Protein AF-A0A377BH49-F1 (afdb_monomer_lite)

Organism: Escherichia coli (NCBI:txid562)

InterPro domains:
  IPR060387 Type IV secretion system ATPase VirB4/TrbE, N-terminal [PF27097] (22-90)

Secondary structure (DSSP, 8-state):
--GGGSPPHHHH--EEEEEETTEEEETTS-EEE--------TTTS-HHHHHHHHHHHHHHHHHTTTSS------------SSS---------

Structure (mmCIF, N/CA/C/O backbone):
data_AF-A0A377BH49-F1
#
_entry.id   AF-A0A377BH49-F1
#
loop_
_atom_site.group_PDB
_atom_site.id
_atom_site.type_symbol
_atom_site.label_atom_id
_atom_site.label_alt_id
_atom_site.label_comp_id
_atom_site.label_asym_id
_atom_site.label_entity_id
_atom_site.label_seq_id
_atom_site.pdbx_PDB_ins_code
_atom_site.Cartn_x
_atom_site.Cartn_y
_atom_site.Cartn_z
_atom_site.occupancy
_atom_site.B_iso_or_equiv
_atom_site.auth_seq_id
_atom_site.auth_comp_id
_atom_site.auth_asym_id
_atom_site.auth_atom_id
_atom_site.pdbx_PDB_model_num
ATOM 1 N N . MET A 1 1 ? 13.434 -8.862 33.582 1.00 53.88 1 MET A N 1
ATOM 2 C CA . MET A 1 1 ? 12.234 -8.256 32.966 1.00 53.88 1 MET A CA 1
ATOM 3 C C . MET A 1 1 ? 11.108 -9.278 33.057 1.00 53.88 1 MET A C 1
ATOM 5 O O . MET A 1 1 ? 11.308 -10.390 32.584 1.00 53.88 1 MET A O 1
ATOM 9 N N . LYS A 1 2 ? 10.016 -9.001 33.784 1.00 54.75 2 LYS A N 1
ATOM 10 C CA . LYS A 1 2 ? 8.911 -9.963 33.960 1.00 54.75 2 LYS A CA 1
ATOM 11 C C . LYS A 1 2 ? 7.941 -9.832 32.780 1.00 54.75 2 LYS A C 1
ATOM 13 O O . LYS A 1 2 ? 7.594 -8.722 32.407 1.00 54.75 2 LYS A O 1
ATOM 18 N N . LEU A 1 3 ? 7.462 -10.955 32.241 1.00 60.38 3 LEU A N 1
ATOM 19 C CA . LEU A 1 3 ? 6.471 -11.021 31.144 1.00 60.38 3 LEU A CA 1
ATOM 20 C C . LEU A 1 3 ? 5.155 -10.271 31.432 1.00 60.38 3 LEU A C 1
ATOM 22 O O . LEU A 1 3 ? 4.404 -9.979 30.516 1.00 60.38 3 LEU A O 1
ATOM 26 N N . LYS A 1 4 ? 4.880 -9.966 32.704 1.00 67.25 4 LYS A N 1
ATOM 27 C CA . LYS A 1 4 ? 3.660 -9.294 33.176 1.00 67.25 4 LYS A CA 1
ATOM 28 C C . LYS A 1 4 ? 3.698 -7.771 33.010 1.00 67.25 4 LYS A C 1
ATOM 30 O O . LYS A 1 4 ? 2.652 -7.146 33.068 1.00 67.25 4 LYS A O 1
ATOM 35 N N . ASP A 1 5 ? 4.894 -7.209 32.834 1.00 67.94 5 ASP A N 1
ATOM 36 C CA . ASP A 1 5 ? 5.115 -5.768 32.655 1.00 67.94 5 ASP A CA 1
ATOM 37 C C . ASP A 1 5 ? 5.193 -5.384 31.165 1.00 67.94 5 ASP A C 1
ATOM 39 O O . ASP A 1 5 ? 5.544 -4.255 30.831 1.00 67.94 5 ASP A O 1
ATOM 43 N N . GLN A 1 6 ? 4.934 -6.330 30.255 1.00 68.81 6 GLN A N 1
ATOM 44 C CA . GLN A 1 6 ? 4.870 -6.060 28.823 1.00 68.81 6 GLN A CA 1
ATOM 45 C C . GLN A 1 6 ? 3.429 -5.732 28.440 1.00 68.81 6 GLN A C 1
ATOM 47 O O . GLN A 1 6 ? 2.517 -6.485 28.783 1.00 68.81 6 GLN A O 1
ATOM 52 N N . SER A 1 7 ? 3.242 -4.614 27.733 1.00 71.25 7 SER A N 1
ATOM 53 C CA . SER A 1 7 ? 1.962 -4.249 27.123 1.00 71.25 7 SER A CA 1
ATOM 54 C C . SER A 1 7 ? 1.415 -5.415 26.314 1.00 71.25 7 SER A C 1
ATOM 56 O O . SER A 1 7 ? 2.172 -6.117 25.632 1.00 71.25 7 SER A O 1
ATOM 58 N N . SER A 1 8 ? 0.104 -5.631 26.398 1.00 70.44 8 SER A N 1
ATOM 59 C CA . SER A 1 8 ? -0.516 -6.710 25.640 1.00 70.44 8 SER A CA 1
ATOM 60 C C . SER A 1 8 ? -0.365 -6.433 24.141 1.00 70.44 8 SER A C 1
ATOM 62 O O . SER A 1 8 ? -0.283 -5.282 23.701 1.00 70.44 8 SER A O 1
ATOM 64 N N . VAL A 1 9 ? -0.306 -7.489 23.330 1.00 69.38 9 VAL A N 1
ATOM 65 C CA . VAL A 1 9 ? -0.204 -7.338 21.871 1.00 69.38 9 VAL A CA 1
ATOM 66 C C . VAL A 1 9 ? -1.398 -6.540 21.346 1.00 69.38 9 VAL A C 1
ATOM 68 O O . VAL A 1 9 ? -1.245 -5.719 20.444 1.00 69.38 9 VAL A O 1
ATOM 71 N N . GLU A 1 10 ? -2.569 -6.703 21.966 1.00 68.62 10 GLU A N 1
ATOM 72 C CA . GLU A 1 10 ? -3.737 -5.901 21.638 1.00 68.62 10 GLU A CA 1
ATOM 73 C C . GLU A 1 10 ? -3.510 -4.418 21.927 1.00 68.62 10 GLU A C 1
ATOM 75 O O . GLU A 1 10 ? -3.943 -3.608 21.122 1.00 68.62 10 GLU A O 1
ATOM 80 N N . GLU A 1 11 ? -2.847 -4.013 23.015 1.00 70.50 11 GLU A N 1
ATOM 81 C CA . GLU A 1 11 ? -2.537 -2.595 23.279 1.00 70.50 11 GLU A CA 1
ATOM 82 C C . GLU A 1 11 ? -1.616 -1.984 22.220 1.00 70.50 11 GLU A C 1
ATOM 84 O O . GLU A 1 11 ? -1.789 -0.821 21.858 1.00 70.50 11 GLU A O 1
ATOM 89 N N . LEU A 1 12 ? -0.678 -2.775 21.700 1.00 71.56 12 LEU A N 1
ATOM 90 C CA . LEU A 1 12 ? 0.314 -2.329 20.723 1.00 71.56 12 LEU A CA 1
ATOM 91 C C . LEU A 1 12 ? -0.237 -2.263 19.295 1.00 71.56 12 LEU A C 1
ATOM 93 O O . LEU A 1 12 ? 0.217 -1.442 18.498 1.00 71.56 12 LEU A O 1
ATOM 97 N N . ILE A 1 13 ? -1.205 -3.116 18.959 1.00 75.69 13 ILE A N 1
ATOM 98 C CA . ILE A 1 13 ? -1.748 -3.205 17.605 1.00 75.69 13 ILE A CA 1
ATOM 99 C C . ILE A 1 13 ? -3.026 -2.349 17.492 1.00 75.69 13 ILE A C 1
ATOM 101 O O . ILE A 1 13 ? -3.985 -2.543 18.244 1.00 75.69 13 ILE A O 1
ATOM 105 N N . PRO A 1 14 ? -3.107 -1.412 16.528 1.00 72.06 14 PRO A N 1
ATOM 106 C CA . PRO A 1 14 ? -4.238 -0.492 16.408 1.00 72.06 14 PRO A CA 1
ATOM 107 C C . PRO A 1 14 ? -5.493 -1.122 15.778 1.00 72.06 14 PRO A C 1
ATOM 109 O O . PRO A 1 14 ? -6.432 -0.395 15.461 1.00 72.06 14 PRO A O 1
ATOM 112 N N . TYR A 1 15 ? -5.539 -2.440 15.576 1.00 80.06 15 TYR A N 1
ATOM 113 C CA . TYR A 1 15 ? -6.635 -3.138 14.898 1.00 80.06 15 TYR A CA 1
ATOM 114 C C . TYR A 1 15 ? -7.767 -3.484 15.873 1.00 80.06 15 TYR A C 1
ATOM 116 O O . TYR A 1 15 ? -7.525 -3.819 17.031 1.00 80.06 15 TYR A O 1
ATOM 124 N N . SER A 1 16 ? -9.013 -3.376 15.407 1.00 81.62 16 SER A N 1
ATOM 125 C CA . SER A 1 16 ? -10.215 -3.708 16.178 1.00 81.62 16 SER A CA 1
ATOM 126 C C . SER A 1 16 ? -10.940 -4.922 15.605 1.00 81.62 16 SER A C 1
ATOM 128 O O . SER A 1 16 ? -11.152 -5.894 16.324 1.00 81.62 16 SER A O 1
ATOM 130 N N . SER A 1 17 ? -11.350 -4.871 14.337 1.00 81.25 17 SER A N 1
ATOM 131 C CA . SER A 1 17 ? -12.145 -5.933 13.708 1.00 81.25 17 SER A CA 1
ATOM 132 C C . SER A 1 17 ? -12.004 -5.914 12.189 1.00 81.25 17 SER A C 1
ATOM 134 O O . SER A 1 17 ? -11.602 -4.908 11.609 1.00 81.25 17 SER A O 1
ATOM 136 N N . HIS A 1 18 ? -12.327 -7.032 11.547 1.00 85.12 18 HIS A N 1
ATOM 137 C CA . HIS A 1 18 ? -12.384 -7.135 10.092 1.00 85.12 18 HIS A CA 1
ATOM 138 C C . HIS A 1 18 ? -13.817 -6.845 9.630 1.00 85.12 18 HIS A C 1
ATOM 140 O O . HIS A 1 18 ? -14.759 -7.423 10.171 1.00 85.12 18 HIS A O 1
ATOM 146 N N . ILE A 1 19 ? -13.982 -5.960 8.642 1.00 85.19 19 ILE A N 1
ATOM 147 C CA . ILE A 1 19 ? -15.272 -5.780 7.947 1.00 85.19 19 ILE A CA 1
ATOM 148 C C . ILE A 1 19 ? -15.368 -6.778 6.796 1.00 85.19 19 ILE A C 1
ATOM 150 O O . ILE A 1 19 ? -16.412 -7.388 6.579 1.00 85.19 19 ILE A O 1
ATOM 154 N N . THR A 1 20 ? -14.270 -6.927 6.057 1.00 85.88 20 THR A N 1
ATOM 155 C CA . THR A 1 20 ? -14.110 -7.881 4.958 1.00 85.88 20 THR A CA 1
ATOM 156 C C . THR A 1 20 ? -12.724 -8.514 5.041 1.00 85.88 20 THR A C 1
ATOM 158 O O . THR A 1 20 ? -11.896 -8.097 5.854 1.00 85.88 20 THR A O 1
ATOM 161 N N . ASP A 1 21 ? -12.442 -9.480 4.168 1.00 82.38 21 ASP A N 1
ATOM 162 C CA . ASP A 1 21 ? -11.142 -10.160 4.114 1.00 82.38 21 ASP A CA 1
ATOM 163 C C . ASP A 1 21 ? -9.957 -9.190 3.939 1.00 82.38 21 ASP A C 1
ATOM 165 O O . ASP A 1 21 ? -8.867 -9.453 4.440 1.00 82.38 21 ASP A O 1
ATOM 169 N N . ASN A 1 22 ? -10.184 -8.037 3.294 1.00 82.31 22 ASN A N 1
ATOM 170 C CA . ASN A 1 22 ? -9.141 -7.067 2.937 1.00 82.31 22 ASN A CA 1
ATOM 171 C C . ASN A 1 22 ? -9.266 -5.711 3.654 1.00 82.31 22 ASN A C 1
ATOM 173 O O . ASN A 1 22 ? -8.451 -4.821 3.407 1.00 82.31 22 ASN A O 1
ATOM 177 N N . ILE A 1 23 ? -10.295 -5.515 4.489 1.00 84.06 23 ILE A N 1
ATOM 178 C CA . ILE A 1 23 ? -10.562 -4.237 5.164 1.00 84.06 23 ILE A CA 1
ATOM 179 C C . ILE A 1 23 ? -10.664 -4.454 6.670 1.00 84.06 23 ILE A C 1
ATOM 181 O O . ILE A 1 23 ? -11.549 -5.160 7.164 1.00 84.06 23 ILE A O 1
ATOM 185 N N . ILE A 1 24 ? -9.790 -3.763 7.397 1.00 85.94 24 ILE A N 1
ATOM 186 C CA . ILE A 1 24 ? -9.701 -3.787 8.855 1.00 85.94 24 ILE A CA 1
ATOM 187 C C . ILE A 1 24 ? -10.137 -2.428 9.404 1.00 85.94 24 ILE A C 1
ATOM 189 O O . ILE A 1 24 ? -9.770 -1.381 8.879 1.00 85.94 24 ILE A O 1
ATOM 193 N N . VAL A 1 25 ? -10.899 -2.440 10.492 1.00 87.75 25 VAL A N 1
ATOM 194 C CA . VAL A 1 25 ? -11.242 -1.249 11.274 1.00 87.75 25 VAL A CA 1
ATOM 195 C C . VAL A 1 25 ? -10.219 -1.073 12.383 1.00 87.75 25 VAL A C 1
ATOM 197 O O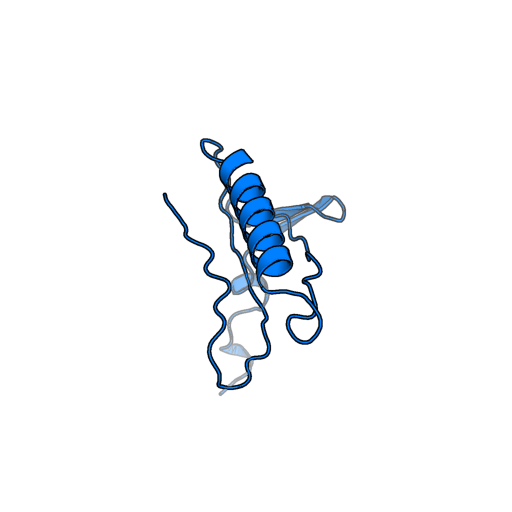 . VAL A 1 25 ? -9.960 -2.004 13.151 1.00 87.75 25 VAL A O 1
ATOM 200 N N . THR A 1 26 ? -9.653 0.126 12.497 1.00 84.50 26 THR A N 1
ATOM 201 C CA . THR A 1 26 ? -8.772 0.485 13.610 1.00 84.50 26 THR A CA 1
ATOM 202 C C . THR A 1 26 ? -9.583 0.812 14.866 1.00 84.50 26 THR A C 1
ATOM 204 O O . THR A 1 26 ? -10.775 1.113 14.807 1.00 84.50 26 THR A O 1
ATOM 207 N N . LYS A 1 27 ? -8.943 0.820 16.038 1.00 83.31 27 LYS A N 1
ATOM 208 C CA . LYS A 1 27 ? -9.579 1.265 17.296 1.00 83.31 27 LYS A CA 1
ATOM 209 C C . LYS A 1 27 ? -10.100 2.706 17.234 1.00 83.31 27 LYS A C 1
ATOM 211 O O . LYS A 1 27 ? -11.050 3.042 17.936 1.00 83.31 27 LYS A O 1
ATOM 216 N N . ASN A 1 28 ? -9.522 3.526 16.356 1.00 84.00 28 ASN A N 1
ATOM 217 C CA . ASN A 1 28 ? -9.937 4.906 16.107 1.00 84.00 28 ASN A CA 1
ATOM 218 C C . ASN A 1 28 ? -11.076 5.016 15.077 1.00 84.00 28 ASN A C 1
ATOM 220 O O . ASN A 1 28 ? -11.487 6.124 14.749 1.00 84.00 28 ASN A O 1
ATOM 224 N N . ARG A 1 29 ? -11.625 3.878 14.621 1.00 81.75 29 ARG A N 1
ATOM 225 C CA . ARG A 1 29 ? -12.667 3.760 13.587 1.00 81.75 29 ARG A CA 1
ATOM 226 C C . ARG A 1 29 ? -12.216 4.180 12.185 1.00 81.75 29 ARG A C 1
ATOM 228 O O . ARG A 1 29 ? -13.059 4.481 11.344 1.00 81.75 29 ARG A O 1
ATOM 235 N N . ASP A 1 30 ? -10.913 4.142 11.918 1.00 83.25 30 ASP A N 1
ATOM 236 C CA . ASP A 1 30 ? -10.384 4.298 10.563 1.00 83.25 30 ASP A CA 1
ATOM 237 C C . ASP A 1 30 ? -10.491 2.977 9.798 1.00 83.25 30 ASP A C 1
ATOM 239 O O . ASP A 1 30 ? -10.425 1.896 10.391 1.00 83.25 30 ASP A O 1
ATOM 243 N N . LEU A 1 31 ? -10.613 3.062 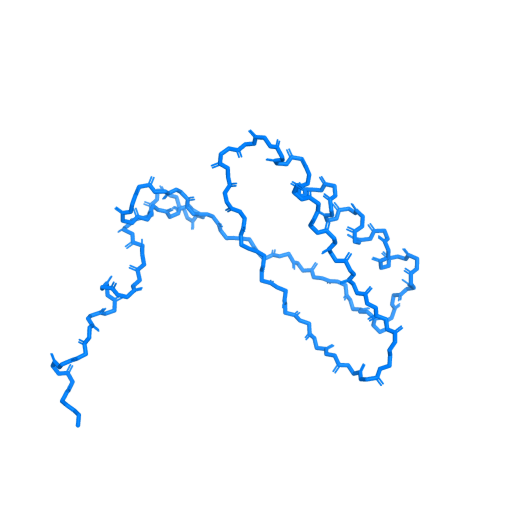8.475 1.00 83.81 31 LEU A N 1
ATOM 244 C CA . LEU A 1 31 ? -10.549 1.905 7.588 1.00 83.81 31 LEU A CA 1
ATOM 245 C C . LEU A 1 31 ? -9.124 1.738 7.067 1.00 83.81 31 LEU A C 1
ATOM 247 O O . LEU A 1 31 ? -8.546 2.668 6.506 1.00 83.81 31 LEU A O 1
ATOM 251 N N . LEU A 1 32 ? -8.577 0.538 7.233 1.00 82.25 32 LEU A N 1
ATOM 252 C CA . LEU A 1 32 ? -7.266 0.148 6.748 1.00 82.25 32 LEU A CA 1
ATOM 253 C C . LEU A 1 32 ? -7.416 -0.952 5.699 1.00 82.25 32 LEU A C 1
ATOM 255 O O . LEU A 1 32 ? -8.001 -2.002 5.965 1.00 82.25 32 LEU A O 1
ATOM 259 N N . ALA A 1 33 ? -6.833 -0.715 4.531 1.00 82.38 33 ALA A N 1
ATOM 260 C CA . ALA A 1 33 ? -6.594 -1.724 3.511 1.00 82.38 33 ALA A CA 1
ATOM 261 C C . ALA A 1 33 ? -5.090 -1.778 3.231 1.00 82.38 33 ALA A C 1
ATOM 263 O O . ALA A 1 33 ? -4.400 -0.759 3.293 1.00 82.38 33 ALA A O 1
ATOM 264 N N . THR A 1 34 ? -4.564 -2.968 2.958 1.00 80.31 34 THR A N 1
ATOM 265 C CA . THR A 1 34 ? -3.154 -3.164 2.607 1.00 80.31 34 THR A CA 1
ATOM 266 C C . THR A 1 34 ? -3.080 -3.929 1.302 1.00 80.31 34 THR A C 1
ATOM 268 O O . THR A 1 34 ? -3.712 -4.971 1.151 1.00 80.31 34 THR A O 1
ATOM 271 N N . TRP A 1 35 ? -2.294 -3.406 0.368 1.00 78.81 35 TRP A N 1
ATOM 272 C CA . TRP A 1 35 ? -2.029 -4.045 -0.910 1.00 78.81 35 TRP A CA 1
ATOM 273 C C . TRP A 1 35 ? -0.531 -4.215 -1.083 1.00 78.81 35 TRP A C 1
ATOM 275 O O . TRP A 1 35 ? 0.248 -3.323 -0.745 1.00 78.81 35 TRP A O 1
ATOM 285 N N . GLN A 1 36 ? -0.145 -5.362 -1.627 1.00 78.56 36 GLN A N 1
ATOM 286 C CA . GLN A 1 36 ? 1.196 -5.580 -2.136 1.00 78.56 36 GLN A CA 1
ATOM 287 C C . GLN A 1 36 ? 1.165 -5.328 -3.639 1.00 78.56 36 GLN A C 1
ATOM 289 O O . GLN A 1 36 ? 0.333 -5.888 -4.350 1.00 78.56 36 GLN A O 1
ATOM 294 N N . ILE A 1 37 ? 2.064 -4.467 -4.100 1.00 75.00 37 ILE A N 1
ATOM 295 C CA . ILE A 1 37 ? 2.291 -4.229 -5.520 1.00 75.00 37 ILE A CA 1
ATOM 296 C C . ILE A 1 37 ? 3.640 -4.855 -5.839 1.00 75.00 37 ILE A C 1
ATOM 298 O O . ILE A 1 37 ? 4.648 -4.481 -5.234 1.00 75.00 37 ILE A O 1
ATOM 302 N N . ASP A 1 38 ? 3.651 -5.813 -6.760 1.00 72.31 38 ASP A N 1
ATOM 303 C CA . ASP A 1 38 ? 4.898 -6.402 -7.226 1.00 72.31 38 ASP A CA 1
ATOM 304 C C . ASP A 1 38 ? 5.655 -5.375 -8.075 1.00 72.31 38 ASP A C 1
ATOM 306 O O . ASP A 1 38 ? 5.112 -4.768 -9.000 1.00 72.31 38 ASP A O 1
ATOM 310 N N . GLY A 1 39 ? 6.911 -5.135 -7.702 1.00 67.81 39 GLY A N 1
ATOM 311 C CA . GLY A 1 39 ? 7.803 -4.235 -8.424 1.00 67.81 39 GLY A CA 1
ATOM 312 C C . GLY A 1 39 ? 8.464 -4.906 -9.627 1.00 67.81 39 GLY A C 1
ATOM 313 O O . GLY A 1 39 ? 8.334 -6.108 -9.855 1.00 67.81 39 GLY A O 1
ATOM 314 N N . ALA A 1 40 ? 9.234 -4.121 -10.377 1.00 67.38 40 ALA A N 1
ATOM 315 C CA . ALA A 1 40 ? 10.065 -4.628 -11.461 1.00 67.38 40 ALA A CA 1
ATOM 316 C C . ALA A 1 40 ? 11.481 -4.985 -10.978 1.00 67.38 40 ALA A C 1
ATOM 318 O O . ALA A 1 40 ? 12.044 -4.331 -10.095 1.00 67.38 40 ALA A O 1
ATOM 319 N N . TYR A 1 41 ? 12.079 -6.004 -11.602 1.00 64.75 41 TYR A N 1
ATOM 320 C CA . TYR A 1 41 ? 13.493 -6.331 -11.426 1.00 64.75 41 TYR A CA 1
ATOM 321 C C . TYR A 1 41 ? 14.351 -5.252 -12.093 1.00 64.75 41 TYR A C 1
ATOM 323 O O . TYR A 1 41 ? 14.582 -5.290 -13.298 1.00 64.75 41 TYR A O 1
ATOM 331 N N . PHE A 1 42 ? 14.840 -4.297 -11.304 1.00 63.09 42 PHE A N 1
ATOM 332 C CA . PHE A 1 42 ? 15.612 -3.155 -11.810 1.00 63.09 42 PHE A CA 1
ATOM 333 C C . PHE A 1 42 ? 16.905 -3.548 -12.553 1.00 63.09 42 PHE A C 1
ATOM 335 O O . PHE A 1 42 ? 17.449 -2.736 -13.288 1.00 63.09 42 PHE A O 1
ATOM 342 N N . GLU A 1 43 ? 17.409 -4.775 -12.377 1.00 60.56 43 GLU A N 1
ATOM 343 C CA . GLU A 1 43 ? 18.658 -5.247 -12.997 1.00 60.56 43 GLU A CA 1
ATOM 344 C C . GLU A 1 43 ? 18.522 -5.617 -14.482 1.00 60.56 43 GLU A C 1
ATOM 346 O O . GLU A 1 43 ? 19.527 -5.721 -15.181 1.00 60.56 43 GLU A O 1
ATOM 351 N N . CYS A 1 44 ? 17.303 -5.857 -14.971 1.00 64.31 44 CYS A N 1
ATOM 352 C CA . CYS A 1 44 ? 17.057 -6.316 -16.346 1.00 64.31 44 CYS A CA 1
ATOM 353 C C . CYS A 1 44 ? 16.129 -5.392 -17.137 1.00 64.31 44 CYS A C 1
ATOM 355 O O . CYS A 1 44 ? 15.790 -5.703 -18.277 1.00 64.31 44 CYS A O 1
ATOM 357 N N . VAL A 1 45 ? 15.691 -4.297 -16.523 1.00 67.31 45 VAL A N 1
ATOM 358 C CA . VAL A 1 45 ? 14.701 -3.378 -17.079 1.00 67.31 45 VAL A CA 1
ATOM 359 C C . VAL A 1 45 ? 15.405 -2.078 -17.432 1.00 67.31 45 VAL A C 1
ATOM 361 O O . VAL A 1 45 ? 16.247 -1.605 -16.669 1.00 67.31 45 VAL A O 1
ATOM 364 N N . ASP A 1 46 ? 15.092 -1.526 -18.603 1.00 75.44 46 ASP A N 1
ATOM 365 C CA . ASP A 1 46 ? 15.696 -0.273 -19.036 1.00 75.44 46 ASP A CA 1
ATOM 366 C C . ASP A 1 46 ? 15.285 0.868 -18.090 1.00 75.44 46 ASP A C 1
ATOM 368 O O . ASP A 1 46 ? 14.210 0.883 -17.486 1.00 75.44 46 ASP A O 1
ATOM 372 N N . SER A 1 47 ? 16.159 1.855 -17.972 1.00 76.12 47 SER A N 1
ATOM 373 C CA . SER A 1 47 ? 15.918 3.091 -17.240 1.00 76.12 47 SER A CA 1
ATOM 374 C C . SER A 1 47 ? 14.648 3.823 -17.696 1.00 76.12 47 SER A C 1
ATOM 376 O O . SER A 1 47 ? 13.960 4.417 -16.865 1.00 76.12 47 SER A O 1
ATOM 378 N N . GLU A 1 48 ? 14.302 3.743 -18.986 1.00 80.44 48 GLU A N 1
ATOM 379 C CA . GLU A 1 48 ? 13.061 4.302 -19.534 1.00 80.44 48 GLU A CA 1
ATOM 380 C C . GLU A 1 48 ? 11.822 3.576 -18.987 1.00 80.44 48 GLU A C 1
ATOM 382 O O . GLU A 1 48 ? 10.906 4.217 -18.469 1.00 80.44 48 GLU A O 1
ATOM 387 N N . ASP A 1 49 ? 11.836 2.244 -18.980 1.00 79.38 49 ASP A N 1
ATOM 388 C CA . ASP A 1 49 ? 10.757 1.423 -18.424 1.00 79.38 49 ASP A CA 1
ATOM 389 C C . ASP A 1 49 ? 10.590 1.648 -16.910 1.00 79.38 49 ASP A C 1
ATOM 391 O O . ASP A 1 49 ? 9.469 1.758 -16.403 1.00 79.38 49 ASP A O 1
ATOM 395 N N . LEU A 1 50 ? 11.699 1.789 -16.172 1.00 77.44 50 LEU A N 1
ATOM 396 C CA . LEU A 1 50 ? 11.671 2.151 -14.749 1.00 77.44 50 LEU A CA 1
ATOM 397 C C . LEU A 1 50 ? 11.065 3.545 -14.518 1.00 77.44 50 LEU A C 1
ATOM 399 O O . LEU A 1 50 ? 10.328 3.743 -13.543 1.00 77.44 50 LEU A O 1
ATOM 403 N N . SER A 1 51 ? 11.338 4.507 -15.405 1.00 79.56 51 SER A N 1
ATOM 404 C CA . SER A 1 51 ? 10.724 5.839 -15.350 1.00 79.56 51 SER A CA 1
ATOM 405 C C . SER A 1 51 ? 9.217 5.760 -15.580 1.00 79.56 51 SER A C 1
ATOM 407 O O . SER A 1 51 ? 8.451 6.331 -14.805 1.00 79.56 51 SER A O 1
ATOM 409 N N . ILE A 1 52 ? 8.780 4.990 -16.580 1.00 83.56 52 ILE A N 1
ATOM 410 C CA . ILE A 1 52 ? 7.357 4.794 -16.886 1.00 83.56 52 ILE A CA 1
ATOM 411 C C . ILE A 1 52 ? 6.626 4.173 -15.690 1.00 83.56 52 ILE A C 1
ATOM 413 O O . ILE A 1 52 ? 5.567 4.663 -15.296 1.00 83.56 52 ILE A O 1
ATOM 417 N N . LEU A 1 53 ? 7.194 3.138 -15.064 1.00 80.75 53 LEU A N 1
ATOM 418 C CA . LEU A 1 53 ? 6.615 2.519 -13.865 1.00 80.75 53 LEU A CA 1
ATOM 419 C C . LEU A 1 53 ? 6.506 3.510 -12.699 1.00 80.75 53 LEU A C 1
ATOM 421 O O . LEU A 1 53 ? 5.505 3.528 -11.977 1.00 80.75 53 LEU A O 1
ATOM 425 N N . THR A 1 54 ? 7.515 4.366 -12.532 1.00 80.38 54 THR A N 1
ATOM 426 C CA . THR A 1 54 ? 7.505 5.421 -11.511 1.00 80.38 54 THR A CA 1
ATOM 427 C C . THR A 1 54 ? 6.387 6.432 -11.774 1.00 80.38 54 THR A C 1
ATOM 429 O O . THR A 1 54 ? 5.650 6.793 -10.855 1.00 80.38 54 THR A O 1
ATOM 432 N N . ASP A 1 55 ? 6.209 6.858 -13.023 1.00 84.56 55 ASP A N 1
ATOM 433 C CA . ASP A 1 55 ? 5.167 7.811 -13.412 1.00 84.56 55 ASP A CA 1
ATOM 434 C C . ASP A 1 55 ? 3.757 7.225 -13.285 1.00 84.56 55 ASP A C 1
ATOM 436 O O . ASP A 1 55 ? 2.831 7.916 -12.843 1.00 84.56 55 ASP A O 1
ATOM 440 N N . GLN A 1 56 ? 3.590 5.937 -13.586 1.00 86.00 56 GLN A N 1
ATOM 441 C CA . GLN A 1 56 ? 2.339 5.213 -13.361 1.00 86.00 56 GLN A CA 1
ATOM 442 C C . GLN A 1 56 ? 1.986 5.159 -11.869 1.00 86.00 56 GLN A C 1
ATOM 444 O O . GLN A 1 56 ? 0.856 5.483 -11.496 1.00 86.00 56 GLN A O 1
ATOM 449 N N . LEU A 1 57 ? 2.953 4.829 -11.003 1.00 83.19 57 LEU A N 1
ATOM 450 C CA . LEU A 1 57 ? 2.753 4.828 -9.551 1.00 83.19 57 LEU A CA 1
ATOM 451 C C . LEU A 1 57 ? 2.408 6.229 -9.026 1.00 83.19 57 LEU A C 1
ATOM 453 O O . LEU A 1 57 ? 1.483 6.384 -8.229 1.00 83.19 57 LEU A O 1
ATOM 457 N N . ASN A 1 58 ? 3.110 7.261 -9.497 1.00 83.50 58 ASN A N 1
ATOM 458 C CA . ASN A 1 58 ? 2.830 8.646 -9.119 1.00 83.50 58 ASN A CA 1
ATOM 459 C C . ASN A 1 58 ? 1.421 9.071 -9.549 1.00 83.50 58 ASN A C 1
ATOM 461 O O . ASN A 1 58 ? 0.700 9.693 -8.770 1.00 83.50 58 ASN A O 1
ATOM 465 N N . THR A 1 59 ? 1.008 8.713 -10.765 1.00 86.62 59 THR A N 1
ATOM 466 C CA . THR A 1 59 ? -0.344 8.978 -11.278 1.00 86.62 59 THR A CA 1
ATOM 467 C C . THR A 1 59 ? -1.405 8.285 -10.430 1.00 86.62 59 THR A C 1
ATOM 469 O O . THR A 1 59 ? -2.405 8.906 -10.073 1.00 86.62 59 THR A O 1
ATOM 472 N N . LEU A 1 60 ? -1.170 7.028 -10.043 1.00 84.19 60 LEU A N 1
ATOM 473 C CA . LEU A 1 60 ? -2.059 6.296 -9.147 1.00 84.19 60 LEU A CA 1
ATOM 474 C C . LEU A 1 60 ? -2.196 7.010 -7.797 1.00 84.19 60 LEU A C 1
ATOM 476 O O . LEU A 1 60 ? -3.315 7.239 -7.351 1.00 84.19 60 LEU A O 1
ATOM 480 N N . ILE A 1 61 ? -1.091 7.422 -7.172 1.00 81.50 61 ILE A N 1
ATOM 481 C CA . ILE A 1 61 ? -1.124 8.153 -5.894 1.00 81.50 61 ILE A CA 1
ATOM 482 C C . ILE A 1 61 ? -1.888 9.478 -6.044 1.00 81.50 61 ILE A C 1
ATOM 484 O O . ILE A 1 61 ? -2.749 9.784 -5.220 1.00 81.50 61 ILE A O 1
ATOM 488 N N . ARG A 1 62 ? -1.636 10.230 -7.124 1.00 83.00 62 ARG A N 1
ATOM 489 C CA . ARG A 1 62 ? -2.353 11.480 -7.432 1.00 83.00 62 ARG A CA 1
ATOM 490 C C . ARG A 1 62 ? -3.841 11.275 -7.681 1.00 83.00 62 ARG A C 1
ATOM 492 O O . ARG A 1 62 ? -4.624 12.155 -7.356 1.00 83.00 62 ARG A O 1
ATOM 499 N N . SER A 1 63 ? -4.263 10.121 -8.198 1.00 83.88 63 SER A N 1
ATOM 500 C CA . SER A 1 63 ? -5.693 9.834 -8.385 1.00 83.88 63 SER A CA 1
ATOM 501 C C . SER A 1 63 ? -6.485 9.849 -7.071 1.00 83.88 63 SER A C 1
ATOM 503 O O . SER A 1 63 ? -7.698 10.054 -7.078 1.00 83.88 63 SER A O 1
ATOM 505 N N . PHE A 1 64 ? -5.797 9.680 -5.938 1.00 82.06 64 PHE A N 1
ATOM 506 C CA . PHE A 1 64 ? -6.394 9.751 -4.612 1.00 82.06 64 PHE A CA 1
ATOM 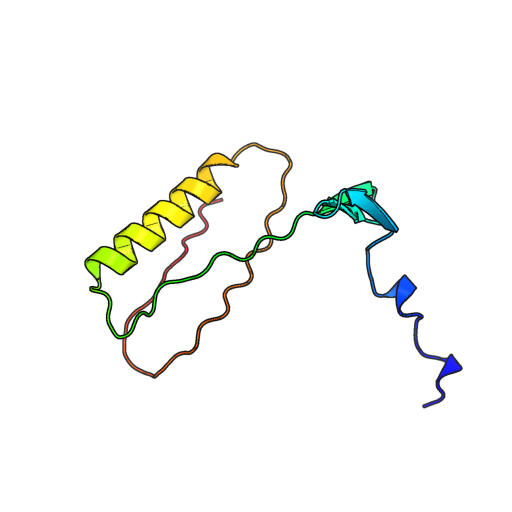507 C C . PHE A 1 64 ? -6.279 11.132 -3.953 1.00 82.06 64 PHE A C 1
ATOM 509 O O . PHE A 1 64 ? -6.812 11.312 -2.854 1.00 82.06 64 PHE A O 1
ATOM 516 N N . GLU A 1 65 ? -5.628 12.102 -4.597 1.00 80.50 65 GLU A N 1
ATOM 517 C CA . GLU A 1 65 ? -5.503 13.476 -4.110 1.00 80.50 65 GLU A CA 1
ATOM 518 C C . GLU A 1 65 ? -6.892 14.092 -3.855 1.00 80.50 65 GLU A C 1
ATOM 520 O O . GLU A 1 65 ? -7.829 13.915 -4.633 1.00 80.50 65 GLU A O 1
ATOM 525 N N . GLY A 1 66 ? -7.054 14.773 -2.717 1.00 77.00 66 GLY A N 1
ATOM 526 C CA . GLY A 1 66 ? -8.333 15.358 -2.295 1.00 77.00 66 GLY A CA 1
ATOM 527 C C . GLY A 1 66 ? -9.296 14.406 -1.571 1.00 77.00 66 GLY A C 1
ATOM 528 O O . GLY A 1 66 ? -10.306 14.867 -1.040 1.00 77.00 66 GLY A O 1
ATOM 529 N N . ASN A 1 67 ? -8.991 13.107 -1.473 1.00 77.50 67 ASN A N 1
ATOM 530 C CA . ASN A 1 67 ? -9.756 12.180 -0.633 1.00 77.50 67 ASN A CA 1
ATOM 531 C C . ASN A 1 67 ? -9.252 12.189 0.820 1.00 77.50 67 ASN A C 1
ATOM 533 O O . ASN A 1 67 ? -8.074 12.420 1.087 1.00 77.50 67 ASN A O 1
ATOM 537 N N . LEU A 1 68 ? -10.125 11.852 1.776 1.00 74.25 68 LEU A N 1
ATOM 538 C CA . LEU A 1 68 ? -9.779 11.684 3.200 1.00 74.25 68 LEU A CA 1
ATOM 539 C C . LEU A 1 68 ? -9.032 10.360 3.471 1.00 74.25 68 LEU A C 1
ATOM 541 O O . LEU A 1 68 ? -9.287 9.679 4.462 1.00 74.25 68 LEU A O 1
ATOM 545 N N . LEU A 1 69 ? -8.133 9.967 2.571 1.00 73.81 69 LEU A N 1
ATOM 546 C CA . LEU A 1 69 ? -7.352 8.738 2.661 1.00 73.81 69 LEU A CA 1
ATOM 547 C C . LEU A 1 69 ? -5.934 9.064 3.130 1.00 73.81 69 LEU A C 1
ATOM 549 O O . LEU A 1 69 ? -5.306 10.009 2.658 1.00 73.81 69 LEU A O 1
ATOM 553 N N . ARG A 1 70 ? -5.413 8.260 4.059 1.00 70.94 70 ARG A N 1
ATOM 554 C CA . ARG A 1 70 ? -4.001 8.299 4.454 1.00 70.94 70 ARG A CA 1
ATOM 555 C C . ARG A 1 70 ? -3.289 7.106 3.837 1.00 70.94 70 ARG A C 1
ATOM 557 O O . ARG A 1 70 ? -3.632 5.967 4.137 1.00 70.94 70 ARG A O 1
ATOM 564 N N . PHE A 1 71 ? -2.285 7.375 3.010 1.00 68.25 71 PHE A N 1
ATOM 565 C CA . PHE A 1 71 ? -1.439 6.343 2.420 1.00 68.25 71 PHE A CA 1
ATOM 566 C C . PHE A 1 71 ? -0.170 6.167 3.245 1.00 68.25 71 PHE A C 1
ATOM 568 O O . PHE A 1 71 ? 0.508 7.138 3.576 1.00 68.25 71 PHE A O 1
ATOM 575 N N . ILE A 1 72 ? 0.165 4.915 3.547 1.00 68.62 72 ILE A N 1
ATOM 576 C CA . ILE A 1 72 ? 1.481 4.529 4.050 1.00 68.62 72 ILE A CA 1
ATOM 577 C C . ILE A 1 72 ? 2.114 3.679 2.956 1.00 68.62 72 ILE A C 1
ATOM 579 O O . ILE A 1 72 ? 1.664 2.565 2.696 1.00 68.62 72 ILE A O 1
ATOM 583 N N . LEU A 1 73 ? 3.134 4.220 2.292 1.00 67.12 73 LEU A N 1
ATOM 584 C CA . LEU A 1 73 ? 3.901 3.487 1.292 1.00 67.12 73 LEU A CA 1
ATOM 585 C C . LEU A 1 73 ? 5.114 2.848 1.968 1.00 67.12 73 LEU A C 1
ATOM 5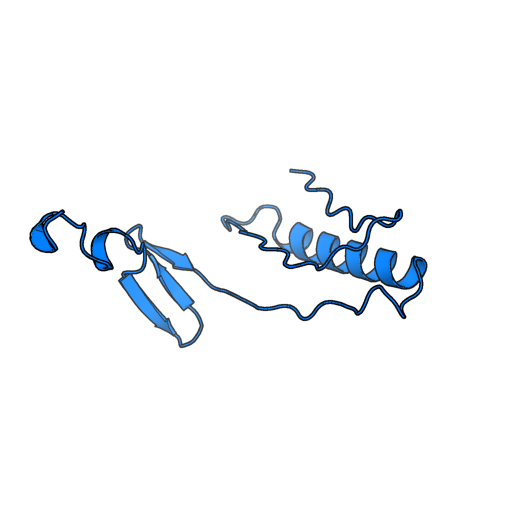87 O O . LEU A 1 73 ? 5.981 3.551 2.487 1.00 67.12 73 LEU A O 1
ATOM 591 N N . ILE A 1 74 ? 5.189 1.519 1.933 1.00 65.12 74 ILE A N 1
ATOM 592 C CA . ILE A 1 74 ? 6.378 0.773 2.349 1.00 65.12 74 ILE A CA 1
ATOM 593 C C . ILE A 1 74 ? 7.054 0.260 1.082 1.00 65.12 74 ILE A C 1
ATOM 595 O O . ILE A 1 74 ? 6.545 -0.641 0.422 1.00 65.12 74 ILE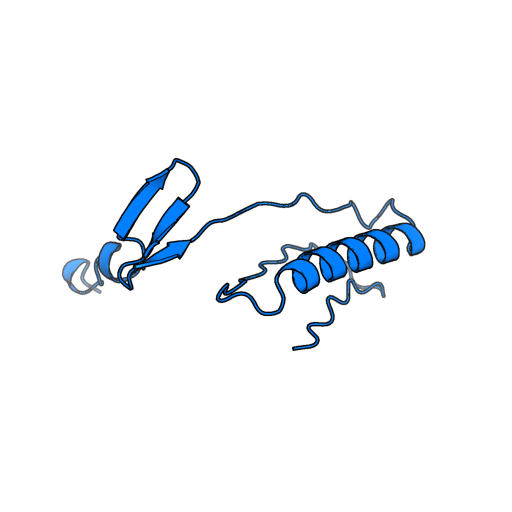 A O 1
ATOM 599 N N . VAL A 1 75 ? 8.204 0.840 0.742 1.00 66.19 75 VAL A N 1
ATOM 600 C CA . VAL A 1 75 ? 9.028 0.375 -0.380 1.00 66.19 75 VAL A CA 1
ATOM 601 C C . VAL A 1 75 ? 10.098 -0.558 0.170 1.00 66.19 75 VAL A C 1
ATOM 603 O O . VAL A 1 75 ? 10.939 -0.143 0.964 1.00 66.19 75 VAL A O 1
ATOM 606 N N . SER A 1 76 ? 10.075 -1.817 -0.258 1.00 57.62 76 SER A N 1
ATOM 607 C CA . SER A 1 76 ? 11.142 -2.779 0.026 1.00 57.62 76 SER A CA 1
ATOM 608 C C . SER A 1 76 ? 11.990 -2.947 -1.232 1.00 57.62 76 SER A C 1
ATOM 610 O O . SER A 1 76 ? 11.561 -3.589 -2.184 1.00 57.62 76 SER A O 1
ATOM 612 N N . GLY A 1 77 ? 13.175 -2.332 -1.255 1.00 57.69 77 GLY A N 1
ATOM 613 C CA . GLY A 1 77 ? 14.136 -2.434 -2.356 1.00 57.69 77 GLY A CA 1
ATOM 614 C C . GLY A 1 77 ? 15.480 -2.978 -1.874 1.00 57.69 77 GLY A C 1
ATOM 615 O O . GLY A 1 77 ? 15.996 -2.538 -0.847 1.00 57.69 77 GLY A O 1
ATOM 616 N N . VAL A 1 78 ? 16.065 -3.919 -2.617 1.00 51.88 78 VAL A N 1
ATOM 617 C CA . VAL A 1 78 ? 17.446 -4.383 -2.409 1.00 51.88 78 VAL A CA 1
ATOM 618 C C . VAL A 1 78 ? 18.364 -3.510 -3.264 1.00 51.88 78 VAL A C 1
ATOM 620 O O . VAL A 1 78 ? 18.235 -3.480 -4.482 1.00 51.88 78 VAL A O 1
ATOM 623 N N . LYS A 1 79 ? 19.271 -2.763 -2.623 1.00 51.34 79 LYS A N 1
ATOM 624 C CA . LYS A 1 79 ? 20.197 -1.830 -3.285 1.00 51.34 79 LYS A CA 1
ATOM 625 C C . LYS A 1 79 ? 21.577 -2.468 -3.455 1.00 51.34 79 LYS A C 1
ATOM 627 O O . LYS A 1 79 ? 22.153 -2.927 -2.470 1.00 51.34 79 LYS A O 1
ATOM 632 N N . ARG A 1 80 ? 22.173 -2.367 -4.650 1.00 42.78 80 ARG A N 1
ATOM 633 C CA . ARG A 1 80 ? 23.637 -2.405 -4.816 1.00 42.78 80 ARG A CA 1
ATOM 634 C C . ARG A 1 80 ? 24.132 -1.015 -5.222 1.00 42.78 80 ARG A C 1
ATOM 636 O O . ARG A 1 80 ? 23.495 -0.323 -6.006 1.00 42.78 80 ARG A O 1
ATOM 643 N N . THR A 1 81 ? 25.226 -0.574 -4.605 1.00 43.50 81 THR A N 1
ATOM 644 C CA . THR A 1 81 ? 25.881 0.726 -4.817 1.00 43.50 81 THR A CA 1
ATOM 645 C C . THR A 1 81 ? 26.286 0.929 -6.282 1.00 43.50 81 THR A C 1
ATOM 647 O O . THR A 1 81 ? 27.381 0.531 -6.655 1.00 43.50 81 THR A O 1
ATOM 650 N N . SER A 1 82 ? 25.409 1.530 -7.089 1.00 40.66 82 SER A N 1
ATOM 651 C CA . SER A 1 82 ? 25.736 2.438 -8.204 1.00 40.66 82 SER A CA 1
ATOM 652 C C . SER A 1 82 ? 24.447 2.944 -8.880 1.00 40.66 82 SER A C 1
ATOM 654 O O . SER A 1 82 ? 23.809 2.226 -9.641 1.00 40.66 82 SER A O 1
ATOM 656 N N . ASP A 1 83 ? 24.076 4.184 -8.559 1.00 46.62 83 ASP A N 1
ATOM 657 C CA . ASP A 1 83 ? 23.529 5.200 -9.475 1.00 46.62 83 ASP A CA 1
ATOM 658 C C . ASP A 1 83 ? 22.212 5.042 -10.254 1.00 46.62 83 ASP A C 1
ATOM 660 O O . ASP A 1 83 ? 22.053 5.724 -11.262 1.00 46.62 83 ASP A O 1
ATOM 664 N N . GLN A 1 84 ? 21.191 4.330 -9.765 1.00 46.53 84 GLN A N 1
ATOM 665 C CA . GLN A 1 84 ? 19.819 4.589 -10.251 1.00 46.53 84 GLN A CA 1
ATOM 666 C C . GLN A 1 84 ? 18.792 4.695 -9.116 1.00 46.53 84 GLN A C 1
ATOM 668 O O . GLN A 1 84 ? 18.739 3.865 -8.208 1.00 46.53 84 GLN A O 1
ATOM 673 N N . TYR A 1 85 ? 18.012 5.782 -9.145 1.00 47.91 85 TYR A N 1
ATOM 674 C CA . TYR A 1 85 ? 17.058 6.173 -8.107 1.00 47.91 85 TYR A CA 1
ATOM 675 C C . TYR A 1 85 ? 15.626 6.027 -8.627 1.00 47.91 85 TYR A C 1
ATOM 677 O O . TYR A 1 85 ? 15.240 6.736 -9.553 1.00 47.91 85 TYR A O 1
ATOM 685 N N . LEU A 1 86 ? 14.802 5.208 -7.968 1.00 41.31 86 LEU A N 1
ATOM 686 C CA . LEU A 1 86 ? 13.348 5.332 -8.075 1.00 41.31 86 LEU A CA 1
ATOM 687 C C . LEU A 1 86 ? 12.925 6.510 -7.185 1.00 41.31 86 LEU A C 1
ATOM 689 O O . LEU A 1 86 ? 12.827 6.384 -5.964 1.00 41.31 86 LEU A O 1
ATOM 693 N N . THR A 1 87 ? 12.765 7.693 -7.776 1.00 39.56 87 THR A N 1
ATOM 694 C CA . THR A 1 87 ? 12.371 8.890 -7.022 1.00 39.56 87 THR A CA 1
ATOM 695 C C . THR A 1 87 ? 10.852 9.010 -7.027 1.00 39.56 87 THR A C 1
ATOM 697 O O . THR A 1 87 ? 10.271 9.593 -7.938 1.00 39.56 87 THR A O 1
ATOM 700 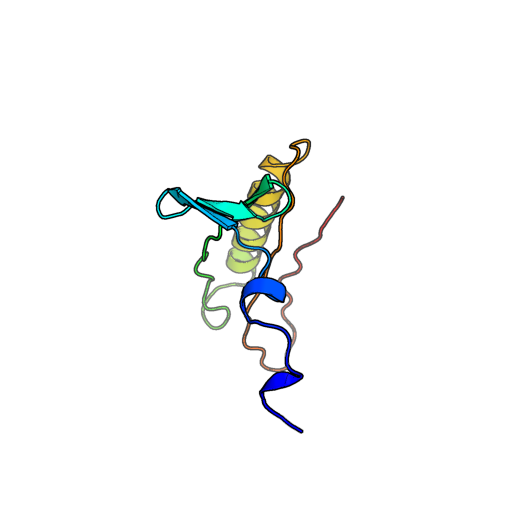N N . VAL A 1 88 ? 10.195 8.501 -5.984 1.00 41.56 88 VAL A N 1
ATOM 701 C CA . VAL A 1 88 ? 8.786 8.829 -5.723 1.00 41.56 88 VAL A CA 1
ATOM 702 C C . VAL A 1 88 ? 8.750 10.229 -5.107 1.00 41.56 88 VAL A C 1
ATOM 704 O O . VAL A 1 88 ? 8.968 10.410 -3.909 1.00 41.56 88 VAL A O 1
ATOM 707 N N . LYS A 1 89 ? 8.557 11.256 -5.942 1.00 34.75 89 LYS A N 1
ATOM 708 C CA . LYS A 1 89 ? 8.344 12.632 -5.473 1.00 34.75 89 LYS A CA 1
ATOM 709 C C . LYS A 1 89 ? 6.917 12.756 -4.945 1.00 34.75 89 LYS A C 1
ATOM 711 O O . LYS A 1 89 ? 5.976 12.914 -5.718 1.00 34.75 89 LYS A O 1
ATOM 716 N N . PHE A 1 90 ? 6.772 12.757 -3.625 1.00 34.34 90 PHE A N 1
ATOM 717 C CA . PHE A 1 90 ? 5.554 13.237 -2.981 1.00 34.34 90 PHE A CA 1
ATOM 718 C C . PHE A 1 90 ? 5.497 14.759 -3.144 1.00 34.34 90 PHE A C 1
ATOM 720 O O . PHE A 1 90 ? 6.207 15.488 -2.455 1.00 34.34 90 PHE A O 1
ATOM 727 N N . LEU A 1 91 ? 4.699 15.238 -4.098 1.00 30.20 91 LEU A N 1
ATOM 728 C CA . LEU A 1 91 ? 4.217 16.616 -4.075 1.00 30.20 91 LEU A CA 1
ATOM 729 C C . LEU A 1 91 ? 2.860 16.563 -3.367 1.00 30.20 91 LEU A C 1
ATOM 731 O O . LEU A 1 91 ? 1.885 16.120 -3.972 1.00 30.20 91 LEU A O 1
ATOM 735 N N . LEU A 1 92 ? 2.865 16.896 -2.075 1.00 32.84 92 LEU A N 1
ATOM 736 C CA . LEU A 1 92 ? 1.675 17.330 -1.342 1.00 32.84 92 LEU A CA 1
ATOM 737 C C . LEU A 1 92 ? 1.465 18.824 -1.593 1.00 32.84 92 LEU A C 1
ATOM 739 O O . LEU A 1 92 ? 2.493 19.535 -1.704 1.00 32.84 92 LEU A O 1
#

Sequence (92 aa):
MKLKDQSSVEELIPYSSHITDNIIVTKNRDLLATWQIDGAYFECVDSEDLSILTDQLNTLIRSFEGNLLRFILIVSGVKRTSDQYLTVKFLL

Foldseek 3Di:
DDPVPDDDPVVVDQFDQAPDPAWTAGPVRDIDGDDDDDDDPPVPDDPVVLVVVLVVVLVVVVVCPPPPDDDDDDDDDDDDDDDDDSDNDDDD

Radius of gyration: 18.53 Å; chains: 1; bounding box: 41×28×54 Å

pLDDT: mean 70.12, std 14.98, range [30.2, 87.75]